Protein AF-A0A350BYP5-F1 (afdb_monomer_lite)

Structure (mmCIF, N/CA/C/O backbone):
data_AF-A0A350BYP5-F1
#
_entry.id   AF-A0A350BYP5-F1
#
loop_
_atom_site.group_PDB
_atom_site.id
_atom_site.type_symbol
_atom_site.label_atom_id
_atom_site.label_alt_id
_atom_site.label_comp_id
_atom_site.label_asym_id
_atom_site.label_entity_id
_atom_site.label_seq_id
_atom_site.pdbx_PDB_ins_code
_atom_site.Cartn_x
_atom_site.Cartn_y
_atom_site.Cartn_z
_atom_site.occupancy
_atom_site.B_iso_or_equiv
_atom_si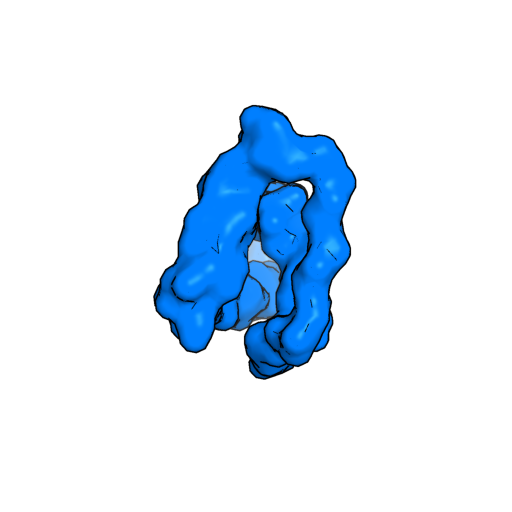te.auth_seq_id
_atom_site.auth_comp_id
_atom_site.auth_asym_id
_atom_site.auth_atom_id
_atom_site.pdbx_PDB_model_num
ATOM 1 N N . LEU A 1 1 ? 7.627 -4.262 -6.613 1.00 64.44 1 LEU A N 1
ATOM 2 C CA . LEU A 1 1 ? 6.769 -5.405 -7.027 1.00 64.44 1 LEU A CA 1
ATOM 3 C C . LEU A 1 1 ? 7.165 -6.719 -6.363 1.00 64.44 1 LEU A C 1
ATOM 5 O O . LEU A 1 1 ? 6.292 -7.506 -6.018 1.00 64.44 1 LEU A O 1
ATOM 9 N N . THR A 1 2 ? 8.457 -6.940 -6.135 1.00 66.62 2 THR A N 1
ATOM 10 C CA . THR A 1 2 ? 9.022 -8.130 -5.474 1.00 66.62 2 THR A CA 1
ATOM 11 C C . THR A 1 2 ? 8.401 -8.451 -4.108 1.00 66.62 2 THR A C 1
ATOM 13 O O . THR A 1 2 ? 8.361 -9.610 -3.713 1.00 66.62 2 THR A O 1
ATOM 16 N N . ASN A 1 3 ? 7.838 -7.460 -3.401 1.00 73.69 3 ASN A N 1
ATOM 17 C CA . ASN A 1 3 ? 7.139 -7.666 -2.129 1.00 73.69 3 ASN A CA 1
ATOM 18 C C . ASN A 1 3 ? 5.603 -7.507 -2.208 1.00 73.69 3 ASN A C 1
ATOM 20 O O . ASN A 1 3 ? 4.974 -6.908 -1.329 1.00 73.69 3 ASN A O 1
ATOM 24 N N . PHE A 1 4 ? 4.975 -8.044 -3.259 1.00 79.44 4 PHE A N 1
ATOM 25 C CA . PHE A 1 4 ? 3.521 -7.965 -3.463 1.00 79.44 4 PHE A CA 1
ATOM 26 C C . PHE A 1 4 ? 2.707 -8.521 -2.283 1.00 79.44 4 PHE A C 1
ATOM 28 O O . PHE A 1 4 ? 1.706 -7.928 -1.891 1.00 79.44 4 PHE A O 1
ATOM 35 N N . LYS A 1 5 ? 3.169 -9.604 -1.643 1.00 81.50 5 LYS A N 1
ATOM 36 C CA . LYS A 1 5 ? 2.492 -10.209 -0.482 1.00 81.50 5 LYS A CA 1
ATOM 37 C C . LYS A 1 5 ? 2.358 -9.234 0.697 1.00 81.50 5 LYS A C 1
ATOM 39 O O . LYS A 1 5 ? 1.310 -9.183 1.336 1.00 81.50 5 LYS A O 1
ATOM 44 N N . THR A 1 6 ? 3.392 -8.434 0.968 1.00 83.94 6 THR A N 1
ATOM 45 C CA . THR A 1 6 ? 3.344 -7.422 2.039 1.00 83.94 6 THR A CA 1
ATOM 46 C C . THR A 1 6 ? 2.513 -6.210 1.628 1.00 83.94 6 THR A C 1
ATOM 48 O O . THR A 1 6 ? 1.810 -5.632 2.451 1.00 83.94 6 THR A O 1
ATOM 51 N N . ILE A 1 7 ? 2.544 -5.824 0.352 1.00 84.31 7 ILE A N 1
ATOM 52 C CA . ILE A 1 7 ? 1.678 -4.754 -0.160 1.00 84.31 7 ILE A CA 1
ATOM 53 C C . ILE A 1 7 ? 0.202 -5.158 -0.032 1.00 84.31 7 ILE A C 1
ATOM 55 O O . ILE A 1 7 ? -0.615 -4.365 0.429 1.00 84.31 7 ILE A O 1
ATOM 59 N N . GLN A 1 8 ? -0.134 -6.412 -0.339 1.00 84.00 8 GLN A N 1
ATOM 60 C CA . GLN A 1 8 ? -1.492 -6.936 -0.217 1.00 84.00 8 GLN A CA 1
ATOM 61 C C . GLN A 1 8 ? -1.997 -6.919 1.232 1.00 84.00 8 GLN A C 1
ATOM 63 O O . GLN A 1 8 ? -3.141 -6.532 1.475 1.00 84.00 8 GLN A O 1
ATOM 68 N N . SER A 1 9 ? -1.155 -7.280 2.209 1.00 87.38 9 SER A N 1
ATOM 69 C CA . SER A 1 9 ? -1.540 -7.185 3.623 1.00 87.38 9 SER A CA 1
ATOM 70 C C . SER A 1 9 ? -1.763 -5.735 4.063 1.00 87.38 9 SER A C 1
ATOM 72 O O . SER A 1 9 ? -2.691 -5.471 4.827 1.00 87.38 9 SER A O 1
ATOM 74 N N . ARG A 1 10 ? -0.996 -4.776 3.526 1.00 87.31 10 ARG A N 1
ATOM 75 C CA . ARG A 1 10 ? -1.226 -3.342 3.768 1.00 87.31 10 ARG A CA 1
ATOM 76 C C . ARG A 1 10 ? -2.510 -2.820 3.123 1.00 87.31 10 ARG A C 1
ATOM 78 O O . ARG A 1 10 ? -3.208 -2.032 3.752 1.00 87.31 10 ARG A O 1
ATOM 85 N N . ILE A 1 11 ? -2.854 -3.274 1.916 1.00 87.12 11 ILE A N 1
ATOM 86 C CA . ILE A 1 11 ? -4.134 -2.937 1.266 1.00 87.12 11 ILE A CA 1
ATOM 87 C C . ILE A 1 11 ? -5.303 -3.506 2.075 1.00 87.12 11 ILE A C 1
ATOM 89 O O . ILE A 1 11 ? -6.304 -2.819 2.267 1.00 87.12 11 ILE A O 1
ATOM 93 N N . LYS A 1 12 ? -5.173 -4.735 2.592 1.00 88.00 12 LYS A N 1
ATOM 94 C CA . LYS A 1 12 ? -6.177 -5.316 3.491 1.00 88.00 12 LYS A CA 1
ATOM 95 C C . LYS A 1 12 ? -6.344 -4.461 4.747 1.00 88.00 12 LYS A C 1
ATOM 97 O O . LYS A 1 12 ? -7.458 -4.062 5.049 1.00 88.00 12 LYS A O 1
ATOM 102 N N . ARG A 1 13 ? -5.235 -4.090 5.397 1.00 89.81 13 ARG A N 1
ATOM 103 C CA . ARG A 1 13 ? -5.253 -3.211 6.575 1.00 89.81 13 ARG A CA 1
ATOM 104 C C . ARG A 1 13 ? -5.935 -1.872 6.292 1.00 89.81 13 ARG A C 1
ATOM 106 O O . ARG A 1 13 ? -6.686 -1.398 7.132 1.00 89.81 13 ARG A O 1
ATOM 113 N N . MET A 1 14 ? -5.691 -1.279 5.124 1.00 88.50 14 MET A N 1
ATOM 114 C CA . MET A 1 14 ? -6.362 -0.047 4.703 1.00 88.50 14 MET A CA 1
ATOM 115 C C . MET A 1 14 ? -7.883 -0.232 4.641 1.00 88.50 14 MET A C 1
ATOM 117 O O . MET A 1 14 ? -8.600 0.570 5.227 1.00 88.50 14 MET A O 1
ATOM 121 N N . LYS A 1 15 ? -8.360 -1.310 4.003 1.00 87.56 15 LYS A N 1
ATOM 122 C CA . LYS A 1 15 ? -9.794 -1.632 3.934 1.00 87.56 15 LYS A CA 1
ATOM 123 C C . LYS A 1 15 ? -10.392 -1.895 5.311 1.00 87.56 15 LYS A C 1
ATOM 125 O O . LYS A 1 15 ? -11.456 -1.373 5.598 1.00 87.56 15 LYS A O 1
ATOM 130 N N . ASP A 1 16 ? -9.687 -2.625 6.174 1.00 89.06 16 ASP A N 1
ATOM 131 C CA . ASP A 1 16 ? -10.147 -2.886 7.541 1.00 89.06 16 ASP A CA 1
ATOM 132 C C . ASP A 1 16 ? -10.375 -1.567 8.309 1.00 89.06 16 ASP A C 1
ATOM 134 O O . ASP A 1 16 ? -11.363 -1.433 9.024 1.00 89.06 16 ASP A O 1
ATOM 138 N N . ILE A 1 17 ? -9.490 -0.571 8.142 1.00 87.81 17 ILE A N 1
ATOM 139 C CA . ILE A 1 17 ? -9.640 0.751 8.775 1.00 87.81 17 ILE A CA 1
ATOM 140 C C . ILE A 1 17 ? -10.798 1.548 8.142 1.00 87.81 17 ILE A C 1
ATOM 142 O O . ILE A 1 17 ? -11.503 2.242 8.872 1.00 87.81 17 ILE A O 1
ATOM 146 N N . GLU A 1 18 ? -11.023 1.446 6.823 1.00 86.69 18 GLU A N 1
ATOM 147 C CA . GLU A 1 18 ? -12.198 2.040 6.152 1.00 86.69 18 GLU A CA 1
ATOM 148 C C . GLU A 1 18 ? -13.501 1.451 6.711 1.00 86.69 18 GLU A C 1
ATOM 150 O O . GLU A 1 18 ? -14.381 2.202 7.122 1.00 86.69 18 GLU A O 1
ATOM 155 N N . THR A 1 19 ? -13.589 0.124 6.837 1.00 88.19 19 THR A N 1
ATOM 156 C CA . THR A 1 19 ? -14.766 -0.554 7.399 1.00 88.19 19 THR A CA 1
ATOM 157 C C . THR A 1 19 ? -14.985 -0.186 8.867 1.00 88.19 19 THR A C 1
ATOM 159 O O . THR A 1 19 ? -16.101 0.126 9.260 1.00 88.19 19 THR A O 1
ATOM 162 N N . MET A 1 20 ? -13.921 -0.102 9.678 1.00 85.31 20 MET A N 1
ATOM 163 C CA . MET A 1 20 ? -14.023 0.378 11.068 1.00 85.31 20 MET A CA 1
ATOM 164 C C . MET A 1 20 ? -14.532 1.824 11.170 1.00 85.31 20 MET A C 1
ATOM 166 O O . MET A 1 20 ? -15.170 2.182 12.165 1.00 85.31 20 MET A O 1
ATOM 170 N N . ALA A 1 21 ? -14.223 2.662 10.176 1.00 83.50 21 ALA A N 1
ATOM 171 C CA . ALA A 1 21 ? -14.727 4.027 10.109 1.00 83.50 21 ALA A CA 1
ATOM 172 C C . ALA A 1 21 ? -16.213 4.069 9.712 1.00 83.50 21 ALA A C 1
ATOM 174 O O . ALA A 1 21 ? -16.950 4.883 10.266 1.00 83.50 21 ALA A O 1
ATOM 175 N N . GLU A 1 22 ? -16.647 3.198 8.796 1.00 84.12 22 GLU A N 1
ATOM 176 C CA . GLU A 1 22 ? -18.043 3.080 8.343 1.00 84.12 22 GLU A CA 1
ATOM 177 C C . GLU A 1 22 ? -18.962 2.452 9.403 1.00 84.12 22 GLU A C 1
ATOM 179 O O . GLU A 1 22 ? -20.058 2.957 9.634 1.00 84.12 22 GLU A O 1
ATOM 184 N N . ASP A 1 23 ? -18.493 1.423 10.113 1.00 83.69 23 ASP A N 1
ATOM 185 C CA . ASP A 1 23 ? -19.246 0.711 11.159 1.00 83.69 23 ASP A CA 1
ATOM 186 C C . ASP A 1 23 ? -19.407 1.525 12.463 1.00 83.69 23 ASP A C 1
ATOM 188 O O . ASP A 1 23 ? -19.948 1.031 13.452 1.00 83.69 23 ASP A O 1
ATOM 192 N N . GLY A 1 24 ? -18.896 2.761 12.519 1.00 77.75 24 GLY A N 1
ATOM 193 C CA . GLY A 1 24 ? -18.993 3.622 13.704 1.00 77.75 24 GLY A CA 1
ATOM 194 C C . GLY A 1 24 ? -18.073 3.208 14.860 1.00 77.75 24 GLY A C 1
ATOM 195 O O . GLY A 1 24 ? -18.144 3.772 15.951 1.00 77.75 24 GLY A O 1
ATOM 196 N N . THR A 1 25 ? -17.135 2.278 14.638 1.00 76.25 25 THR A N 1
ATOM 197 C CA . THR A 1 25 ? -16.176 1.834 15.675 1.00 76.25 25 THR A CA 1
ATOM 198 C C . THR A 1 25 ? -15.306 2.997 16.171 1.00 76.25 25 THR A C 1
ATOM 200 O O . THR A 1 25 ? -14.872 3.026 17.323 1.00 76.25 25 THR A O 1
ATOM 203 N N . PHE A 1 26 ? -15.093 4.011 15.328 1.00 77.38 26 PHE A N 1
ATOM 204 C CA . PHE A 1 26 ? -14.374 5.233 15.696 1.00 77.38 26 PHE A CA 1
ATOM 205 C C . PHE A 1 26 ? -15.082 6.057 16.780 1.00 77.38 26 PHE A C 1
ATOM 207 O O . PHE A 1 26 ? -14.425 6.862 17.435 1.00 77.38 26 PHE A O 1
ATOM 214 N N . GLU A 1 27 ? -16.383 5.871 16.995 1.00 73.44 27 GLU A N 1
ATOM 215 C CA . GLU A 1 27 ? -17.132 6.594 18.029 1.00 73.44 27 GLU A CA 1
ATOM 216 C C . GLU A 1 27 ? -16.931 5.989 19.425 1.00 73.44 27 GLU A C 1
ATOM 218 O O . GLU A 1 27 ? -17.013 6.698 20.427 1.00 73.44 27 GLU A O 1
ATOM 223 N N . VAL A 1 28 ? -16.607 4.694 19.489 1.00 82.56 28 VAL A N 1
ATOM 224 C CA . VAL A 1 28 ? -16.372 3.956 20.742 1.00 82.56 28 VAL A CA 1
ATOM 225 C C . VAL A 1 28 ? -14.920 4.102 21.217 1.00 82.56 28 VAL A C 1
ATOM 227 O O . VAL A 1 28 ? -14.622 3.947 22.402 1.00 82.56 28 VAL A O 1
ATOM 230 N N . LEU A 1 29 ? -14.003 4.420 20.299 1.00 81.44 29 LEU A N 1
ATOM 231 C CA . LEU A 1 29 ? -12.577 4.543 20.582 1.00 81.44 29 LEU A CA 1
ATOM 232 C C . LEU A 1 29 ? -12.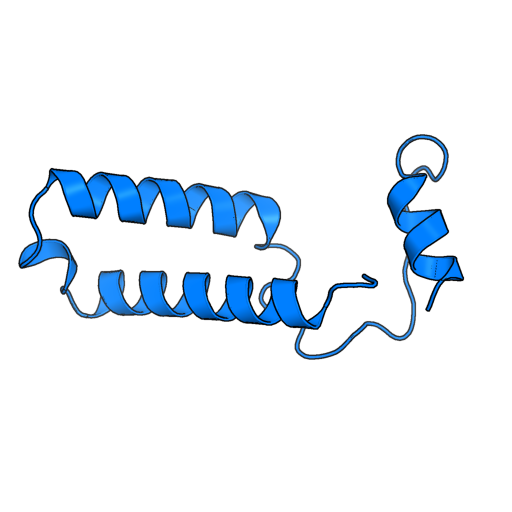189 5.933 21.123 1.00 81.44 29 LEU A C 1
ATOM 234 O O . LEU A 1 29 ? -12.786 6.955 20.771 1.00 81.44 29 LEU A O 1
ATOM 238 N N . PRO A 1 30 ? -11.117 6.024 21.932 1.00 87.62 30 PRO A N 1
ATOM 239 C CA . PRO A 1 30 ? -10.568 7.301 22.368 1.00 87.62 30 PRO A CA 1
ATOM 240 C C . PRO A 1 30 ? -10.170 8.193 21.182 1.00 87.62 30 PRO A C 1
ATOM 242 O O . PRO A 1 30 ? -9.486 7.755 20.255 1.00 87.62 30 PRO A O 1
ATOM 245 N N . LYS A 1 31 ? -10.472 9.500 21.259 1.00 85.31 31 LYS A N 1
ATOM 246 C CA . LYS A 1 31 ? -10.165 10.482 20.191 1.00 85.31 31 LYS A CA 1
ATOM 247 C C . LYS A 1 31 ? -8.703 10.458 19.718 1.00 85.31 31 LYS A C 1
ATOM 249 O O . LYS A 1 31 ? -8.422 10.746 18.556 1.00 85.31 31 LYS A O 1
ATOM 254 N N . LYS A 1 32 ? -7.764 10.119 20.609 1.00 88.75 32 LYS A N 1
ATOM 255 C CA . LYS A 1 32 ? -6.334 9.997 20.288 1.00 88.75 32 LYS A CA 1
ATOM 256 C C . LYS A 1 32 ? -6.049 8.822 19.346 1.00 88.75 32 LYS A C 1
ATOM 258 O O . LYS A 1 32 ? -5.259 8.983 18.419 1.00 88.75 32 LYS A O 1
ATOM 263 N N . GLU A 1 33 ? -6.690 7.678 19.565 1.00 87.12 33 GLU A N 1
ATOM 264 C CA . GLU A 1 33 ? -6.532 6.479 18.733 1.00 87.12 33 GLU A CA 1
ATOM 265 C C . GLU A 1 33 ? -7.207 6.672 17.376 1.00 87.12 33 GLU A C 1
ATOM 267 O O . GLU A 1 33 ? -6.599 6.406 16.341 1.00 87.12 33 GLU A O 1
ATOM 272 N N . VAL A 1 34 ? -8.398 7.278 17.362 1.00 87.62 34 VAL A N 1
ATOM 273 C CA . VAL A 1 34 ? -9.095 7.664 16.124 1.00 87.62 34 VAL A CA 1
ATOM 274 C C . VAL A 1 34 ? -8.220 8.571 15.256 1.00 87.62 34 VAL A C 1
ATOM 276 O O . VAL A 1 34 ? -8.129 8.387 14.043 1.00 87.62 34 VAL A O 1
ATOM 279 N N . LEU A 1 35 ? -7.523 9.539 15.863 1.00 88.94 35 LEU A N 1
ATOM 280 C CA . LEU A 1 35 ? -6.612 10.422 15.135 1.00 88.94 35 LEU A CA 1
ATOM 281 C C . LEU A 1 35 ? -5.418 9.661 14.534 1.00 88.94 35 LEU A C 1
ATOM 283 O O . LEU A 1 35 ? -4.972 9.992 13.435 1.00 88.94 35 LEU A O 1
ATOM 287 N N . GLN A 1 36 ? -4.885 8.661 15.240 1.00 90.25 36 GLN A N 1
ATOM 288 C CA . GLN A 1 36 ? -3.800 7.824 14.725 1.00 90.25 36 GLN A CA 1
ATOM 289 C C . GLN A 1 36 ? -4.271 6.960 13.554 1.00 90.25 36 GLN A C 1
ATOM 291 O O . GLN A 1 36 ? -3.599 6.943 1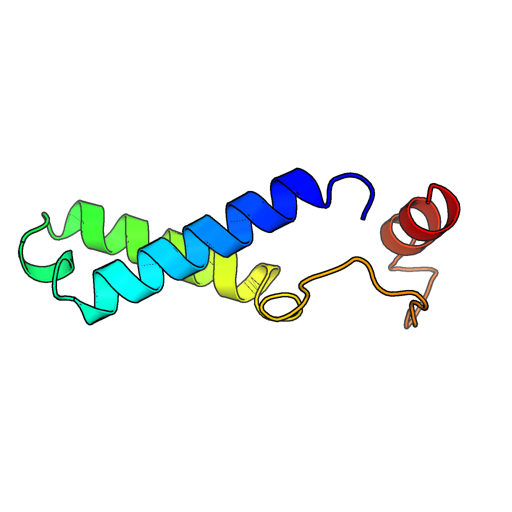2.523 1.00 90.25 36 GLN A O 1
ATOM 296 N N . LEU A 1 37 ? -5.445 6.334 13.674 1.00 88.06 37 LEU A N 1
ATOM 297 C CA . LEU A 1 37 ? -6.050 5.527 12.613 1.00 88.06 37 LEU A CA 1
ATOM 298 C C . LEU A 1 37 ? -6.347 6.363 11.363 1.00 88.06 37 LEU A C 1
ATOM 300 O O . LEU A 1 37 ? -6.008 5.943 10.261 1.00 88.06 37 LEU A O 1
ATOM 304 N N . LYS A 1 38 ? -6.877 7.585 11.517 1.00 88.12 38 LYS A N 1
ATOM 305 C CA . LYS A 1 38 ? -7.082 8.509 10.386 1.00 88.12 38 LYS A CA 1
ATOM 306 C C . LYS A 1 38 ? -5.772 8.886 9.690 1.00 88.12 38 LYS A C 1
ATOM 308 O O . LYS A 1 38 ? -5.700 8.852 8.467 1.00 88.12 38 LYS A O 1
ATOM 313 N N . LYS A 1 39 ? -4.715 9.193 10.451 1.00 91.88 39 LYS A N 1
ATOM 314 C CA . LYS A 1 39 ? -3.388 9.489 9.877 1.00 91.88 39 LYS A CA 1
ATOM 315 C C . LYS A 1 39 ? -2.777 8.281 9.169 1.00 91.88 39 LYS A C 1
ATOM 317 O O . LYS A 1 39 ? -2.071 8.443 8.174 1.00 91.88 39 LYS A O 1
ATOM 322 N N . GLU A 1 40 ? -2.986 7.081 9.705 1.00 90.00 40 GLU A N 1
ATOM 323 C CA . GLU A 1 40 ? -2.544 5.841 9.067 1.00 90.00 40 GLU A CA 1
ATOM 324 C C . GLU A 1 40 ? -3.298 5.615 7.752 1.00 90.00 40 GLU A C 1
ATOM 326 O O . GLU A 1 40 ? -2.662 5.387 6.723 1.00 90.00 40 GLU A O 1
ATOM 331 N N . LEU A 1 41 ? -4.623 5.777 7.769 1.00 89.38 41 LEU A N 1
ATOM 332 C CA . LEU A 1 41 ? -5.484 5.681 6.595 1.00 89.38 41 LEU A CA 1
ATOM 333 C C . LEU A 1 41 ? -5.054 6.654 5.489 1.00 89.38 41 LEU A C 1
ATOM 335 O O . LEU A 1 41 ? -4.830 6.218 4.365 1.00 89.38 41 LEU A O 1
ATOM 339 N N . GLU A 1 42 ? -4.855 7.938 5.799 1.00 90.69 42 GLU A N 1
ATOM 340 C CA . GLU A 1 42 ? -4.400 8.935 4.817 1.00 90.69 42 GLU A CA 1
ATOM 341 C C . GLU A 1 42 ? -3.054 8.557 4.186 1.00 90.69 42 GLU A C 1
ATOM 343 O O . GLU A 1 42 ? -2.867 8.672 2.972 1.00 90.69 42 GLU A O 1
ATOM 348 N N . LYS A 1 43 ? -2.099 8.072 4.993 1.00 90.75 43 LYS A N 1
ATOM 349 C CA . LYS A 1 43 ? -0.799 7.612 4.480 1.00 90.75 43 LYS A CA 1
ATOM 350 C C . LYS A 1 43 ? -0.950 6.398 3.569 1.00 90.75 43 LYS A C 1
ATOM 352 O O . LYS A 1 43 ? -0.272 6.325 2.542 1.00 90.75 43 LYS A O 1
ATOM 357 N N . LEU A 1 44 ? -1.802 5.447 3.945 1.00 87.88 44 LEU A N 1
ATOM 358 C CA . LEU A 1 44 ? -2.064 4.255 3.143 1.00 87.88 44 LEU A CA 1
ATOM 359 C C . LEU A 1 44 ? -2.778 4.623 1.838 1.00 87.88 44 LEU A C 1
ATOM 361 O O . LEU A 1 44 ? -2.321 4.193 0.785 1.00 87.88 44 LEU A O 1
ATOM 365 N N . GLN A 1 45 ? -3.797 5.483 1.869 1.00 87.56 45 GLN A N 1
ATOM 366 C CA . GLN A 1 45 ? -4.501 5.948 0.670 1.00 87.56 45 GLN A CA 1
ATOM 367 C C . GLN A 1 45 ? -3.580 6.719 -0.280 1.00 87.56 45 GLN A C 1
ATOM 369 O O . GLN A 1 45 ? -3.593 6.465 -1.483 1.00 87.56 45 GLN A O 1
ATOM 374 N N . LYS A 1 46 ? -2.721 7.607 0.237 1.00 88.25 46 LYS A N 1
ATOM 375 C CA . LYS A 1 46 ? -1.783 8.370 -0.601 1.00 88.25 46 LYS A CA 1
ATOM 376 C C . LYS A 1 46 ? -0.786 7.473 -1.340 1.00 88.25 46 LYS A C 1
ATOM 378 O O . LYS A 1 46 ? -0.459 7.744 -2.490 1.00 88.25 46 LYS A O 1
ATOM 383 N N . ASN A 1 47 ? -0.302 6.420 -0.682 1.00 85.62 47 ASN A N 1
ATOM 384 C CA . ASN A 1 47 ? 0.743 5.556 -1.234 1.00 85.62 47 ASN A CA 1
ATOM 385 C C . ASN A 1 47 ? 0.187 4.359 -2.021 1.00 85.62 47 ASN A C 1
ATOM 387 O O . ASN A 1 47 ? 0.824 3.899 -2.963 1.00 85.62 47 ASN A O 1
ATOM 391 N N . LEU A 1 48 ? -0.969 3.826 -1.616 1.00 84.50 48 LEU A N 1
ATOM 392 C CA . LEU A 1 48 ? -1.540 2.576 -2.132 1.00 84.50 48 LEU A CA 1
ATOM 393 C C . LEU A 1 48 ? -2.861 2.787 -2.882 1.00 84.50 48 LEU A C 1
ATOM 395 O O . LEU A 1 48 ? -3.395 1.829 -3.438 1.00 84.50 48 LEU A O 1
ATOM 399 N N . GLY A 1 49 ? -3.389 4.014 -2.937 1.00 79.88 49 GLY A N 1
ATOM 400 C CA . GLY A 1 49 ? -4.665 4.317 -3.591 1.00 79.88 49 GLY A CA 1
ATOM 401 C C . GLY A 1 49 ? -4.699 3.896 -5.061 1.00 79.88 49 GLY A C 1
ATOM 402 O O . GLY A 1 49 ? -5.682 3.316 -5.506 1.00 79.88 49 GLY A O 1
ATOM 403 N N . GLY A 1 50 ? -3.591 4.078 -5.787 1.00 81.62 50 GLY A N 1
ATOM 404 C CA . GLY A 1 50 ? -3.476 3.673 -7.195 1.00 81.62 50 GLY A CA 1
ATOM 405 C C . GLY A 1 50 ? -3.437 2.158 -7.431 1.00 81.62 50 GLY A C 1
ATOM 406 O O . GLY A 1 50 ? -3.671 1.710 -8.548 1.00 81.62 50 GLY A O 1
ATOM 407 N N . ILE A 1 51 ? -3.171 1.358 -6.394 1.00 81.88 51 ILE A N 1
ATOM 408 C CA . ILE A 1 51 ? -3.103 -0.112 -6.475 1.00 81.88 51 ILE A CA 1
ATOM 409 C C . ILE A 1 51 ? -4.180 -0.799 -5.627 1.00 81.88 51 ILE A C 1
ATOM 411 O O . ILE A 1 51 ? -4.131 -2.011 -5.425 1.00 81.88 51 ILE A O 1
ATOM 415 N N . ARG A 1 52 ? -5.178 -0.049 -5.143 1.00 76.69 52 ARG A N 1
ATOM 416 C CA . ARG A 1 52 ? -6.237 -0.552 -4.252 1.00 76.69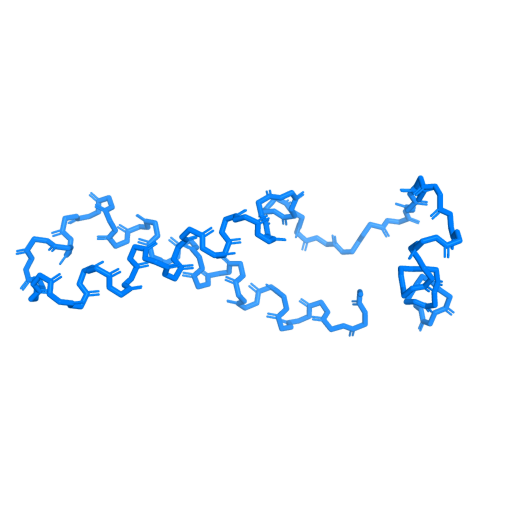 52 ARG A CA 1
ATOM 417 C C . ARG A 1 52 ? -7.033 -1.713 -4.853 1.00 76.69 52 ARG A C 1
ATOM 419 O O . ARG A 1 52 ? -7.409 -2.642 -4.134 1.00 76.69 52 ARG A O 1
ATOM 426 N N . ASP A 1 53 ? -7.266 -1.658 -6.159 1.00 79.75 53 ASP A N 1
ATOM 427 C CA . ASP A 1 53 ? -8.059 -2.642 -6.901 1.00 79.75 53 ASP A CA 1
ATOM 428 C C . ASP A 1 53 ? -7.191 -3.706 -7.597 1.00 79.75 53 ASP A C 1
ATOM 430 O O . ASP A 1 53 ? -7.700 -4.623 -8.248 1.00 79.75 53 ASP A O 1
ATOM 434 N N . MET A 1 54 ? -5.868 -3.636 -7.413 1.00 79.12 54 MET A N 1
ATOM 435 C CA . MET A 1 54 ? -4.907 -4.551 -8.018 1.00 79.12 54 MET A CA 1
ATOM 436 C C . MET A 1 54 ? -4.896 -5.889 -7.256 1.00 79.12 54 MET A C 1
ATOM 438 O O . MET A 1 54 ? -4.218 -6.064 -6.246 1.00 79.12 54 MET A O 1
ATOM 442 N N . LYS A 1 55 ? -5.695 -6.854 -7.730 1.00 75.38 55 LYS A N 1
ATOM 443 C CA . LYS A 1 55 ? -5.824 -8.194 -7.115 1.00 75.38 55 LYS A CA 1
ATOM 444 C C . LYS A 1 55 ? -4.668 -9.141 -7.445 1.00 75.38 55 LYS A C 1
ATOM 446 O O . LYS A 1 55 ? -4.423 -10.085 -6.697 1.00 75.38 55 LYS A O 1
ATOM 451 N N . LYS A 1 56 ? -3.997 -8.919 -8.572 1.00 80.38 56 LYS A N 1
ATOM 452 C CA . LYS A 1 56 ? -2.878 -9.719 -9.080 1.00 80.38 56 LYS A CA 1
ATOM 453 C C . LYS A 1 56 ? -1.787 -8.786 -9.594 1.00 80.38 56 LYS A C 1
ATOM 455 O O . LYS A 1 56 ? -2.067 -7.623 -9.875 1.00 80.38 56 LYS A O 1
ATOM 460 N N . LEU A 1 57 ? -0.569 -9.308 -9.705 1.00 80.81 57 LEU A N 1
ATOM 461 C CA . LEU A 1 57 ? 0.517 -8.614 -10.389 1.00 80.81 57 LEU A CA 1
ATOM 462 C C . LEU A 1 57 ? 0.106 -8.327 -11.845 1.00 80.81 57 LEU A C 1
ATOM 464 O O . LEU A 1 57 ? -0.545 -9.177 -12.453 1.00 80.81 57 LEU A O 1
ATOM 468 N N . PRO A 1 58 ? 0.431 -7.143 -12.382 1.00 83.12 58 PRO A N 1
ATOM 469 C CA . PRO A 1 58 ? 0.119 -6.806 -13.763 1.00 83.12 58 PRO A CA 1
ATOM 470 C C . PRO A 1 58 ? 1.028 -7.573 -14.732 1.00 83.12 58 PRO A C 1
ATOM 472 O O . PRO A 1 58 ? 2.219 -7.723 -14.470 1.00 83.12 58 PRO A O 1
ATOM 475 N N . ASP A 1 59 ? 0.476 -7.999 -15.870 1.00 83.62 59 ASP A N 1
ATOM 476 C CA . ASP A 1 59 ? 1.234 -8.682 -16.933 1.00 83.62 59 ASP A CA 1
ATOM 477 C C . ASP A 1 59 ? 2.121 -7.718 -17.743 1.00 83.62 59 ASP A C 1
ATOM 479 O O . ASP A 1 59 ? 3.092 -8.127 -18.373 1.00 83.62 59 ASP A O 1
ATOM 483 N N . ALA A 1 60 ? 1.798 -6.422 -17.724 1.00 84.06 60 ALA A N 1
ATOM 484 C CA . ALA A 1 60 ? 2.564 -5.370 -18.380 1.00 84.06 60 ALA A CA 1
ATOM 485 C C . ALA A 1 60 ? 2.638 -4.123 -17.493 1.00 84.06 60 ALA A C 1
ATOM 487 O O . ALA A 1 60 ? 1.679 -3.770 -16.804 1.00 84.06 60 ALA A O 1
ATOM 488 N N . ILE A 1 61 ? 3.779 -3.435 -17.532 1.00 84.31 61 ILE A N 1
ATOM 489 C CA . ILE A 1 61 ? 4.031 -2.214 -16.762 1.00 84.31 61 ILE A CA 1
ATOM 490 C C . ILE A 1 61 ? 4.422 -1.115 -17.743 1.00 84.31 61 ILE A C 1
ATOM 492 O O . ILE A 1 61 ? 5.298 -1.304 -18.584 1.00 84.31 61 ILE A O 1
ATOM 496 N N . PHE A 1 62 ? 3.792 0.049 -17.614 1.00 86.50 62 PHE A N 1
ATOM 497 C CA . PHE A 1 62 ? 4.170 1.248 -18.34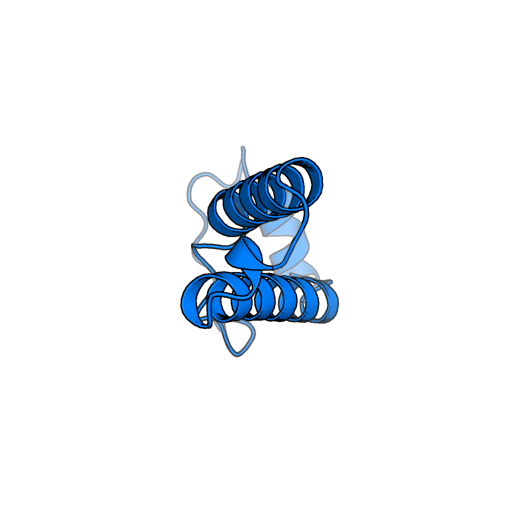9 1.00 86.50 62 PHE A CA 1
ATOM 498 C C . PHE A 1 62 ? 4.808 2.250 -17.386 1.00 86.50 62 PHE A C 1
ATOM 500 O O . PHE A 1 62 ? 4.176 2.667 -16.416 1.00 86.50 62 PHE A O 1
ATOM 507 N N . ILE A 1 63 ? 6.067 2.618 -17.637 1.00 85.94 63 ILE A N 1
ATOM 508 C CA . ILE A 1 63 ? 6.839 3.533 -16.788 1.00 85.94 63 ILE A CA 1
ATOM 509 C C . ILE A 1 63 ? 7.049 4.843 -17.543 1.00 85.94 63 ILE A C 1
ATOM 511 O O . ILE A 1 63 ? 7.594 4.856 -18.646 1.00 85.94 63 ILE A O 1
ATOM 515 N N . VAL A 1 64 ? 6.654 5.952 -16.922 1.00 87.69 64 VAL A N 1
ATOM 516 C CA . VAL A 1 64 ? 6.938 7.301 -17.418 1.00 87.69 64 VAL A CA 1
ATOM 517 C C . VAL A 1 64 ? 8.233 7.785 -16.763 1.00 87.69 64 VAL A C 1
ATOM 519 O O . VAL A 1 64 ? 8.322 7.820 -15.543 1.00 87.69 64 VAL A O 1
ATOM 522 N N . ASP A 1 65 ? 9.227 8.159 -17.573 1.00 89.56 65 ASP A N 1
ATOM 523 C CA . ASP A 1 65 ? 10.575 8.576 -17.141 1.00 89.56 65 ASP A CA 1
ATOM 524 C C . ASP A 1 65 ? 11.366 7.502 -16.345 1.00 89.56 65 ASP A C 1
ATOM 526 O O . ASP A 1 65 ? 11.501 7.569 -15.117 1.00 89.56 65 ASP A O 1
ATOM 530 N N . PRO A 1 66 ? 12.000 6.533 -17.037 1.00 85.25 66 PRO A N 1
ATOM 531 C CA . PRO A 1 66 ? 12.791 5.482 -16.389 1.00 85.25 66 PRO A CA 1
ATOM 532 C C . PRO A 1 66 ? 14.049 6.006 -15.673 1.00 85.25 66 PRO A C 1
ATOM 534 O O . PRO A 1 66 ? 14.657 5.278 -14.885 1.00 85.25 66 PRO A O 1
ATOM 537 N N . LYS A 1 67 ? 14.478 7.255 -15.923 1.00 87.88 67 LYS A N 1
ATOM 538 C CA . LYS A 1 67 ? 15.674 7.821 -15.281 1.00 87.88 67 LYS A CA 1
ATOM 539 C C . LYS A 1 67 ? 15.400 8.209 -13.831 1.00 87.88 67 LYS A C 1
ATOM 541 O O . LYS A 1 67 ? 16.311 8.066 -13.010 1.00 87.88 67 LYS A O 1
ATOM 546 N N . LYS A 1 68 ? 14.188 8.690 -13.537 1.00 88.25 68 LYS A N 1
ATOM 547 C CA . LYS A 1 68 ? 13.711 8.957 -12.172 1.00 88.25 68 LYS A CA 1
ATOM 548 C C . LYS A 1 68 ? 13.211 7.681 -11.495 1.00 88.25 68 LYS A C 1
ATOM 550 O O . LYS A 1 68 ? 13.561 7.434 -10.346 1.00 88.25 68 LYS A O 1
ATOM 555 N N . GLU A 1 69 ? 12.512 6.822 -12.232 1.00 87.38 69 GLU A N 1
ATOM 556 C C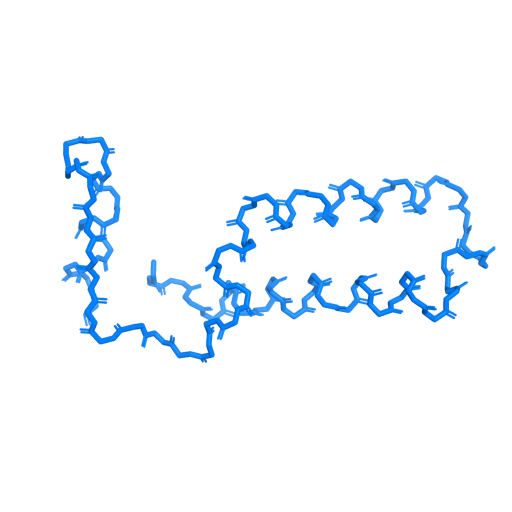A . GLU A 1 69 ? 11.872 5.604 -11.713 1.00 87.38 69 GLU A CA 1
ATOM 557 C C . GLU A 1 69 ? 12.757 4.346 -11.815 1.00 87.38 69 GLU A C 1
ATOM 559 O O . GLU A 1 69 ? 12.308 3.260 -12.187 1.00 87.38 69 GLU A O 1
ATOM 564 N N . ARG A 1 70 ? 14.049 4.462 -11.476 1.00 86.75 70 ARG A N 1
ATOM 565 C CA . ARG A 1 70 ? 15.012 3.346 -11.609 1.00 86.75 70 ARG A CA 1
ATOM 566 C C . ARG A 1 70 ? 14.646 2.123 -10.772 1.00 86.75 70 ARG A C 1
ATOM 568 O O . ARG A 1 70 ? 14.907 1.000 -11.193 1.00 86.75 70 ARG A O 1
ATOM 575 N N . ILE A 1 71 ? 14.051 2.345 -9.599 1.00 84.62 71 ILE A N 1
ATOM 576 C CA . ILE A 1 71 ? 13.610 1.273 -8.699 1.00 84.62 71 ILE A CA 1
ATOM 577 C C . ILE A 1 71 ? 12.509 0.455 -9.382 1.00 84.62 71 ILE A C 1
ATOM 579 O O . ILE A 1 71 ? 12.609 -0.765 -9.427 1.00 84.62 71 ILE A O 1
ATOM 583 N N . CYS A 1 72 ? 11.525 1.114 -10.004 1.00 82.06 72 CYS A N 1
ATOM 584 C CA . CYS A 1 72 ? 10.461 0.440 -10.750 1.00 82.06 72 CYS A CA 1
ATOM 585 C C . CYS A 1 72 ? 11.016 -0.417 -11.898 1.00 82.06 72 CYS A C 1
ATOM 587 O O . CYS A 1 72 ? 10.570 -1.545 -12.087 1.00 82.06 72 CYS A O 1
ATOM 589 N N . VAL A 1 73 ? 12.021 0.081 -12.630 1.00 83.56 73 VAL A N 1
ATOM 590 C CA . VAL A 1 73 ? 12.679 -0.676 -13.712 1.00 83.56 73 VAL A CA 1
ATOM 591 C C . VAL A 1 73 ? 13.407 -1.912 -13.172 1.00 83.56 73 VAL A C 1
ATOM 593 O O . VAL A 1 73 ? 13.278 -2.997 -13.735 1.00 83.56 73 VAL A O 1
ATOM 596 N N . GLN A 1 74 ? 14.146 -1.777 -12.067 1.00 84.81 74 GLN A N 1
ATOM 597 C CA . GLN A 1 74 ? 14.837 -2.909 -11.439 1.00 84.81 74 GLN A CA 1
ATOM 598 C C . GLN A 1 74 ? 13.856 -3.957 -10.909 1.00 84.81 74 GLN A C 1
ATOM 600 O O . GLN A 1 74 ? 14.058 -5.153 -11.109 1.00 84.81 74 GLN A O 1
ATOM 605 N N . GLU A 1 75 ? 12.772 -3.523 -10.270 1.00 81.94 75 GLU A N 1
ATOM 606 C CA . GLU A 1 75 ? 11.736 -4.429 -9.783 1.00 81.94 75 GLU A CA 1
ATOM 607 C C . GLU A 1 75 ? 11.005 -5.142 -10.926 1.00 81.94 75 GLU A C 1
ATOM 609 O O . GLU A 1 75 ? 10.656 -6.307 -10.763 1.00 81.94 75 GLU A O 1
ATOM 614 N N . ALA A 1 76 ? 10.808 -4.476 -12.069 1.00 80.38 76 ALA A N 1
ATOM 615 C CA . ALA A 1 76 ? 10.213 -5.076 -13.261 1.00 80.38 76 ALA A CA 1
ATOM 616 C C . ALA A 1 76 ? 11.113 -6.147 -13.902 1.00 80.38 76 ALA A C 1
ATOM 618 O O . ALA A 1 76 ? 10.600 -7.130 -14.415 1.00 80.38 76 ALA A O 1
ATOM 619 N N . HIS A 1 77 ? 12.439 -5.985 -13.848 1.00 78.75 77 HIS A N 1
ATOM 620 C CA . HIS A 1 77 ? 13.398 -6.968 -14.374 1.00 78.75 77 HIS A CA 1
ATOM 621 C C . HIS A 1 77 ? 13.653 -8.147 -13.411 1.00 78.75 77 HIS A C 1
ATOM 623 O O . HIS A 1 77 ? 14.210 -9.168 -13.803 1.00 78.75 77 HIS A O 1
ATOM 629 N N . THR A 1 78 ? 13.318 -7.998 -12.127 1.00 72.38 78 THR A N 1
ATOM 630 C CA . THR A 1 78 ? 13.543 -9.041 -11.104 1.00 72.38 78 THR A CA 1
ATOM 631 C C . THR A 1 78 ? 12.355 -10.011 -10.979 1.00 72.38 78 THR A C 1
ATOM 633 O O . THR A 1 78 ? 12.450 -11.000 -10.254 1.00 72.38 78 THR A O 1
ATOM 636 N N . LEU A 1 79 ? 11.237 -9.712 -11.646 1.00 62.66 79 LEU A N 1
ATOM 637 C CA . LEU A 1 79 ? 10.052 -10.569 -11.772 1.00 62.66 79 LEU A CA 1
ATOM 638 C C . LEU A 1 79 ? 10.245 -11.624 -12.864 1.00 62.66 79 LEU A C 1
ATOM 640 O O . LEU A 1 79 ? 9.714 -12.737 -12.660 1.00 62.66 79 LEU A O 1
#

Radius of gyration: 16.06 Å; chains: 1; bounding box: 35×21×41 Å

pLDDT: mean 83.75, std 5.79, range [62.66, 91.88]

Secondary structure (DSSP, 8-state):
-TTHHHHHHHHHHHHHHHHHHHTTHHHHS-HHHHHHHHHHHHHHHHHHGGGTT--S--S----S-TTT-HHHHHHHH--

Foldseek 3Di:
DVPVVVLVVLLVVLVVLVVCVVVCVLVVDDPVVSVVSVVSNVVSCVVCVVCSVVPDDDPDDDDDDCVVVVVVVVVVVVD

Sequence (79 aa):
LTNFKTIQSRIKRMKDIETMAEDGTFEVLPKKEVLQLKKELEKLQKNLGGIRDMKKLPDAIFIVDPKKERICVQEAHTL